Protein AF-A0A969ICF8-F1 (afdb_monomer_lite)

Secondary structure (DSS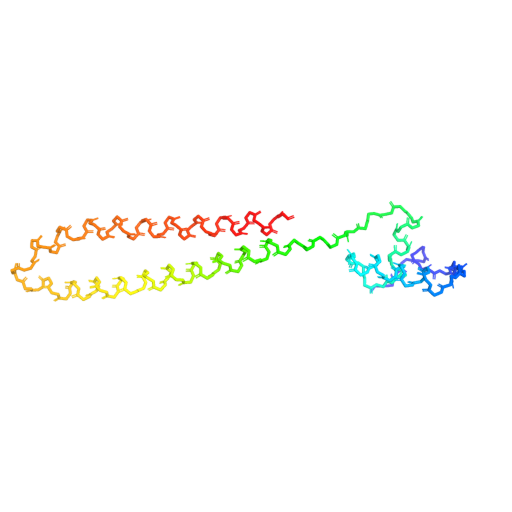P, 8-state):
-PPPGGGS----------HHHHHHHHHHHHTBS-SSHHHHHHHHHTT----B----HHHHHHHHHHHHHHHHHHHHHHHHHHHHHHHHHHTTSGGGHHHHHHHHHHHHHHHHHHHHHHHHHHHHHHHHHT-

Radius of gyration: 29.39 Å; chains: 1; bounding box: 59×41×73 Å

Sequence (131 aa):
MKKLESEVRRKMVVVRMNETEFSQLEKWQQKTTEKDTSSYLRKVALQKPVSVKYRNASADDFLLDMLALKKELNAIGNNFNQAVHKLHLLDKIPEFRVWINQYDGLHQSFISKTEQINFKVNELYEQWLLK

Structure (mmCIF, N/CA/C/O backbone):
data_AF-A0A969ICF8-F1
#
_entry.id   AF-A0A969ICF8-F1
#
loop_
_atom_site.group_PDB
_atom_site.id
_atom_site.type_symbol
_atom_site.label_atom_id
_atom_site.label_alt_id
_atom_site.label_comp_id
_atom_site.label_asym_id
_atom_site.label_entity_id
_atom_site.label_seq_id
_atom_site.pdbx_PDB_ins_code
_atom_site.Cartn_x
_atom_site.Cartn_y
_atom_site.Cartn_z
_atom_site.occupancy
_atom_site.B_iso_or_equiv
_atom_site.auth_seq_id
_atom_site.auth_comp_id
_atom_site.auth_asym_id
_atom_site.auth_atom_id
_atom_site.pdbx_PDB_model_num
ATOM 1 N N . MET A 1 1 ? 12.640 -29.873 -10.757 1.00 53.28 1 MET A N 1
ATOM 2 C CA . MET A 1 1 ? 12.163 -30.404 -12.055 1.00 53.28 1 MET A CA 1
ATOM 3 C C . MET A 1 1 ? 13.124 -29.965 -13.153 1.00 53.28 1 MET A C 1
ATOM 5 O O . MET A 1 1 ? 13.462 -28.786 -13.191 1.00 53.28 1 MET A O 1
ATOM 9 N N . LYS A 1 2 ? 13.617 -30.887 -13.993 1.00 59.53 2 LYS A N 1
ATOM 10 C CA . LYS A 1 2 ? 14.408 -30.529 -15.185 1.00 59.53 2 LYS A CA 1
ATOM 11 C C . LYS A 1 2 ? 13.489 -29.799 -16.170 1.00 59.53 2 LYS A C 1
ATOM 13 O O . LYS A 1 2 ? 12.380 -30.264 -16.408 1.00 59.53 2 LYS A O 1
ATOM 18 N N . LYS A 1 3 ? 13.928 -28.655 -16.700 1.00 61.78 3 LYS A N 1
ATOM 19 C CA . LYS A 1 3 ? 13.193 -27.934 -17.750 1.00 61.78 3 LYS A CA 1
ATOM 20 C C . LYS A 1 3 ? 13.171 -28.767 -19.030 1.00 61.78 3 LYS A C 1
ATOM 22 O O . LYS A 1 3 ? 14.154 -29.449 -19.321 1.00 61.78 3 LYS A O 1
ATOM 27 N N . LEU A 1 4 ? 12.071 -28.689 -19.777 1.00 73.75 4 LEU A N 1
ATOM 28 C CA . LEU A 1 4 ? 11.967 -29.277 -21.114 1.00 73.75 4 LEU A CA 1
ATOM 29 C C . LEU A 1 4 ? 13.079 -28.706 -22.007 1.00 73.75 4 LEU A C 1
ATOM 31 O O . LEU A 1 4 ? 13.419 -27.527 -21.895 1.00 73.75 4 LEU A O 1
ATOM 35 N N . GLU A 1 5 ? 13.654 -29.521 -22.896 1.00 69.31 5 GLU A N 1
ATOM 36 C CA . GLU A 1 5 ? 14.768 -29.085 -23.756 1.00 69.31 5 GLU A CA 1
ATOM 37 C C . GLU A 1 5 ? 14.441 -27.840 -24.593 1.00 69.31 5 GLU A C 1
ATOM 39 O O . GLU A 1 5 ? 15.333 -27.029 -24.848 1.00 69.31 5 GLU A O 1
ATOM 44 N N . SER A 1 6 ? 13.169 -27.661 -24.960 1.00 72.31 6 SER A N 1
ATOM 45 C CA . SER A 1 6 ? 12.647 -26.506 -25.699 1.00 72.31 6 SER A CA 1
ATOM 46 C C . SER A 1 6 ? 12.658 -25.195 -24.902 1.00 72.31 6 SER A C 1
ATOM 48 O O . SER A 1 6 ? 12.655 -24.117 -25.494 1.00 72.31 6 SER A O 1
ATOM 50 N N . GLU A 1 7 ? 12.713 -25.252 -23.569 1.00 75.56 7 GLU A N 1
ATOM 51 C CA . GLU A 1 7 ? 12.759 -24.073 -22.693 1.00 75.56 7 GLU A CA 1
ATOM 52 C C . GLU A 1 7 ? 14.189 -23.630 -22.356 1.00 75.56 7 GLU A C 1
ATOM 54 O O . GLU A 1 7 ? 14.406 -22.561 -21.766 1.00 75.56 7 GLU A O 1
ATOM 59 N N . VAL A 1 8 ? 15.184 -24.449 -22.712 1.00 83.62 8 VAL A N 1
ATOM 60 C CA . VAL A 1 8 ? 16.594 -24.146 -22.476 1.00 83.62 8 VAL A CA 1
ATOM 61 C C . VAL A 1 8 ? 17.042 -23.068 -23.457 1.00 83.62 8 VAL A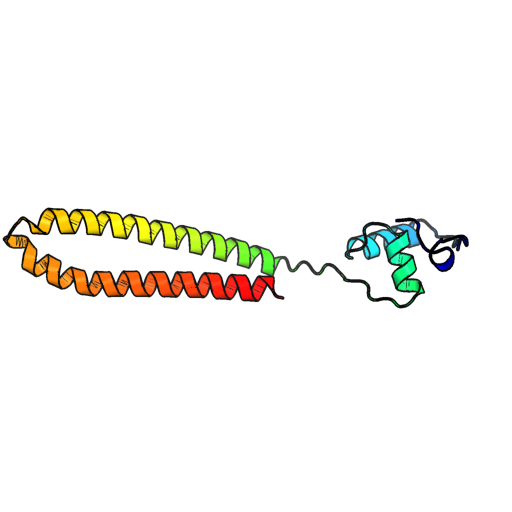 C 1
ATOM 63 O O . VAL A 1 8 ? 17.089 -23.253 -24.672 1.00 83.62 8 VAL A O 1
ATOM 66 N N . ARG A 1 9 ? 17.405 -21.907 -22.914 1.00 83.25 9 ARG A N 1
ATOM 67 C CA . ARG A 1 9 ? 17.853 -20.746 -23.687 1.00 83.25 9 ARG A CA 1
ATOM 68 C C . ARG A 1 9 ? 19.296 -20.966 -24.154 1.00 83.25 9 ARG A C 1
ATOM 70 O O . ARG A 1 9 ? 20.222 -20.712 -23.395 1.00 83.25 9 ARG A O 1
ATOM 77 N N . ARG A 1 10 ? 19.480 -21.456 -25.386 1.00 87.69 10 ARG A N 1
ATOM 78 C CA . ARG A 1 10 ? 20.806 -21.765 -25.974 1.00 87.69 10 ARG A CA 1
ATOM 79 C C . ARG A 1 10 ? 21.361 -20.670 -26.898 1.00 87.69 10 ARG A C 1
ATOM 81 O O . ARG A 1 10 ? 22.544 -20.682 -27.208 1.00 87.69 10 ARG A O 1
ATOM 88 N N . LYS A 1 11 ? 20.516 -19.745 -27.367 1.00 87.56 11 LYS A N 1
ATOM 89 C CA . LYS A 1 11 ? 20.897 -18.680 -28.312 1.00 87.56 11 LYS A CA 1
ATOM 90 C C . LYS A 1 11 ? 21.111 -17.356 -27.579 1.00 87.56 11 LYS A C 1
ATOM 92 O O . LYS A 1 11 ? 20.271 -16.971 -26.765 1.00 87.56 11 LYS A O 1
ATOM 97 N N . MET A 1 12 ? 22.201 -16.662 -27.904 1.00 89.38 12 MET A N 1
ATOM 98 C CA . MET A 1 12 ? 22.505 -15.322 -27.399 1.00 89.38 12 MET A CA 1
ATOM 99 C C . MET A 1 12 ? 22.174 -14.279 -28.468 1.00 89.38 12 MET A C 1
ATOM 101 O O . MET A 1 12 ? 22.528 -14.446 -29.632 1.00 89.38 12 MET A O 1
ATOM 105 N N . VAL A 1 13 ? 21.492 -13.211 -28.062 1.00 88.25 13 VAL A N 1
ATOM 106 C CA . VAL A 1 13 ? 21.226 -12.035 -28.898 1.00 88.25 13 VAL A CA 1
ATOM 107 C C . VAL A 1 13 ? 22.030 -10.889 -28.299 1.00 88.25 13 VAL A C 1
ATOM 109 O O . VAL A 1 13 ? 21.844 -10.575 -27.125 1.00 88.25 13 VAL A O 1
ATOM 112 N N . VAL A 1 14 ? 22.951 -10.313 -29.073 1.00 91.25 14 VAL A N 1
ATOM 113 C CA . VAL A 1 14 ? 23.871 -9.262 -28.614 1.00 91.25 14 VAL A CA 1
ATOM 114 C C . VAL A 1 14 ? 23.596 -7.984 -29.391 1.00 91.25 14 VAL A C 1
ATOM 116 O O . VAL A 1 14 ? 23.566 -7.998 -30.619 1.00 91.25 14 VAL A O 1
ATOM 119 N N . VAL A 1 15 ? 23.416 -6.883 -28.668 1.00 90.88 15 VAL A N 1
ATOM 120 C CA . VAL A 1 15 ? 23.230 -5.539 -29.221 1.00 90.88 15 VAL A CA 1
ATOM 121 C C . VAL A 1 15 ? 24.250 -4.633 -28.548 1.00 90.88 15 VAL A C 1
ATOM 123 O O . VAL A 1 15 ? 24.387 -4.665 -27.326 1.00 90.88 15 VAL A O 1
ATOM 126 N N . ARG A 1 16 ? 24.997 -3.857 -29.338 1.00 93.88 16 ARG A N 1
ATOM 127 C CA . ARG A 1 16 ? 25.896 -2.833 -28.794 1.00 93.88 16 ARG A CA 1
ATOM 128 C C . ARG A 1 16 ? 25.067 -1.614 -28.415 1.00 93.88 16 ARG A C 1
ATOM 130 O O . ARG A 1 16 ? 24.242 -1.186 -29.213 1.00 93.88 16 ARG A O 1
ATOM 137 N N . MET A 1 17 ? 25.309 -1.091 -27.221 1.00 94.06 17 MET A N 1
ATOM 138 C CA . MET A 1 17 ? 24.693 0.130 -26.712 1.00 94.06 17 MET A CA 1
ATOM 139 C C . MET A 1 17 ? 25.790 1.068 -26.221 1.00 94.06 17 MET A C 1
ATOM 141 O O . MET A 1 17 ? 26.813 0.604 -25.710 1.00 94.06 17 MET A O 1
ATOM 145 N N . ASN A 1 18 ? 25.583 2.369 -26.377 1.00 95.56 18 ASN A N 1
ATOM 146 C CA . ASN A 1 18 ? 26.373 3.378 -25.675 1.00 95.56 18 ASN A CA 1
ATOM 147 C C . ASN A 1 18 ? 25.861 3.557 -24.225 1.00 95.56 18 ASN A C 1
ATOM 149 O O . ASN A 1 18 ? 24.855 2.970 -23.816 1.00 95.56 18 ASN A O 1
ATOM 153 N N . GLU A 1 19 ? 26.561 4.361 -23.421 1.00 95.19 19 GLU A N 1
ATOM 154 C CA . GLU A 1 19 ? 26.217 4.553 -22.003 1.00 95.19 19 GLU A CA 1
ATOM 155 C C . GLU A 1 19 ? 24.835 5.186 -21.797 1.00 95.19 19 GLU A C 1
ATOM 157 O O . GLU A 1 19 ? 24.132 4.843 -20.842 1.00 95.19 19 GLU A O 1
ATOM 162 N N . THR A 1 20 ? 24.416 6.092 -22.686 1.00 95.56 20 THR A N 1
ATOM 163 C CA . THR A 1 20 ? 23.128 6.786 -22.566 1.00 95.56 20 THR A CA 1
ATOM 164 C C . THR A 1 20 ? 21.963 5.843 -22.856 1.00 95.56 20 THR A C 1
ATOM 166 O O . THR A 1 20 ? 20.993 5.820 -22.094 1.00 95.56 20 THR A O 1
ATOM 169 N N . GLU A 1 21 ? 22.086 5.008 -23.887 1.00 93.56 21 GLU A N 1
ATOM 170 C CA . GLU A 1 21 ? 21.130 3.954 -24.237 1.00 93.56 21 GLU A CA 1
ATOM 171 C C . GLU A 1 21 ? 20.991 2.928 -23.110 1.00 93.56 21 GLU A C 1
ATOM 173 O O . GLU A 1 21 ? 19.872 2.588 -22.714 1.00 93.56 21 GLU A O 1
ATOM 178 N N . PHE A 1 22 ? 22.114 2.475 -22.542 1.00 93.75 22 PHE A N 1
ATOM 179 C CA . PHE A 1 22 ? 22.094 1.505 -21.449 1.00 93.75 22 PHE A CA 1
ATOM 180 C C . PHE A 1 22 ? 21.498 2.099 -20.164 1.00 93.75 22 PHE A C 1
ATOM 182 O O . PHE A 1 22 ? 20.632 1.488 -19.538 1.00 93.75 22 PHE A O 1
ATOM 189 N N . SER A 1 23 ? 21.864 3.336 -19.820 1.00 93.75 23 SER A N 1
ATOM 190 C CA . SER A 1 23 ? 21.283 4.045 -18.670 1.00 93.75 23 SER A CA 1
ATOM 191 C C . SER A 1 23 ? 19.773 4.240 -18.820 1.00 93.75 23 SER A C 1
ATOM 193 O O . SER A 1 23 ? 19.011 4.161 -17.853 1.00 93.75 23 SER A O 1
ATOM 195 N N . GLN A 1 24 ? 19.306 4.511 -20.042 1.00 93.94 24 GLN A N 1
ATOM 196 C CA . GLN A 1 24 ? 17.882 4.630 -20.321 1.00 93.94 24 GLN A CA 1
ATOM 197 C C . GLN A 1 24 ? 17.180 3.274 -20.185 1.00 93.94 24 GLN A C 1
ATOM 199 O O . GLN A 1 24 ? 16.121 3.208 -19.559 1.00 93.94 24 GLN A O 1
ATOM 204 N N . LEU A 1 25 ? 17.779 2.194 -20.694 1.00 92.31 25 LEU A N 1
ATOM 205 C CA . LEU A 1 25 ? 17.279 0.829 -20.527 1.00 92.31 25 LEU A CA 1
ATOM 206 C C . LEU A 1 25 ? 17.099 0.458 -19.047 1.00 92.31 25 LEU A C 1
ATOM 208 O O . LEU A 1 25 ? 16.046 -0.061 -18.673 1.00 92.31 25 LEU A O 1
ATOM 212 N N . GLU A 1 26 ? 18.090 0.752 -18.205 1.00 92.25 26 GLU A N 1
ATOM 213 C CA . GLU A 1 26 ? 18.010 0.498 -16.763 1.00 92.25 26 GLU A CA 1
ATOM 214 C C . GLU A 1 26 ? 16.880 1.295 -16.108 1.00 92.25 26 GLU A C 1
ATOM 216 O O . GLU A 1 26 ? 16.084 0.731 -15.357 1.00 92.25 26 GLU A O 1
ATOM 221 N N . LYS A 1 27 ? 16.727 2.580 -16.451 1.00 91.44 27 LYS A N 1
ATOM 222 C CA . LYS A 1 27 ? 15.606 3.402 -15.960 1.00 91.44 27 LYS A CA 1
ATOM 223 C C . LYS A 1 27 ? 14.250 2.803 -16.329 1.00 91.44 27 LYS A C 1
ATOM 225 O O . LYS A 1 27 ? 13.343 2.778 -15.497 1.00 91.44 27 LYS A O 1
ATOM 230 N N . TRP A 1 28 ? 14.089 2.326 -17.563 1.00 89.50 28 TRP A N 1
ATOM 231 C CA . TRP A 1 28 ? 12.847 1.678 -17.986 1.00 89.50 28 TRP A CA 1
ATOM 232 C C . TRP A 1 28 ? 12.615 0.358 -17.258 1.00 89.50 28 TRP A C 1
ATOM 234 O O . TRP A 1 28 ? 11.503 0.121 -16.796 1.00 89.50 28 TRP A O 1
ATOM 244 N N . GLN A 1 29 ? 13.649 -0.467 -17.085 1.00 91.56 29 GLN A N 1
ATOM 245 C CA . GLN A 1 29 ? 13.537 -1.718 -16.340 1.00 91.56 29 GLN A CA 1
ATOM 246 C C . GLN A 1 29 ? 13.162 -1.477 -14.870 1.00 91.56 29 GLN A C 1
ATOM 248 O O . GLN A 1 29 ? 12.268 -2.156 -14.362 1.00 91.56 29 GLN A O 1
ATOM 253 N N . GLN A 1 30 ? 13.756 -0.486 -14.202 1.00 87.31 30 GLN A N 1
ATOM 254 C CA . GLN A 1 30 ? 13.449 -0.145 -12.805 1.00 87.31 30 GLN A CA 1
ATOM 255 C C . GLN A 1 30 ? 11.996 0.298 -12.601 1.00 87.31 30 GLN A C 1
ATOM 257 O O . GLN A 1 30 ? 11.393 0.006 -11.565 1.00 87.31 30 GLN A O 1
ATOM 262 N N . LYS A 1 31 ? 11.402 0.942 -13.613 1.00 86.38 31 LYS A N 1
ATOM 263 C CA . LYS A 1 31 ? 9.974 1.284 -13.634 1.00 86.38 31 LYS A CA 1
ATOM 264 C C . LYS A 1 31 ? 9.064 0.069 -13.802 1.00 86.38 31 LYS A C 1
ATOM 266 O O . LYS A 1 31 ? 7.855 0.238 -13.826 1.00 86.38 31 LYS A O 1
ATOM 271 N N . THR A 1 32 ? 9.587 -1.147 -13.930 1.00 87.56 32 THR A N 1
ATOM 272 C CA . THR A 1 32 ? 8.788 -2.360 -14.154 1.00 87.56 32 THR A CA 1
ATOM 273 C C . THR A 1 32 ? 8.919 -3.357 -13.008 1.00 87.56 32 THR A C 1
ATOM 275 O O . THR A 1 32 ? 9.701 -3.187 -12.069 1.00 87.56 32 THR A O 1
ATOM 278 N N . THR A 1 33 ? 8.118 -4.418 -13.056 1.00 84.25 33 THR A N 1
ATOM 279 C CA . THR A 1 33 ? 8.204 -5.560 -12.134 1.00 84.25 33 THR A CA 1
ATOM 280 C C . THR A 1 33 ? 9.375 -6.497 -12.421 1.00 84.25 33 THR A C 1
ATOM 282 O O . THR A 1 33 ? 9.633 -7.398 -11.624 1.00 84.25 33 THR A O 1
ATOM 285 N N . GLU A 1 34 ? 10.085 -6.320 -13.536 1.00 87.25 34 GLU A N 1
ATOM 286 C CA . GLU A 1 34 ? 11.200 -7.189 -13.912 1.00 87.25 34 GLU A CA 1
ATOM 287 C C . GLU A 1 34 ? 12.420 -6.937 -13.024 1.00 87.25 34 GLU A C 1
ATOM 289 O O . GLU A 1 34 ? 12.743 -5.794 -12.714 1.00 87.25 34 GLU A O 1
ATOM 294 N N . LYS A 1 35 ? 13.110 -8.006 -12.612 1.00 84.69 35 LYS A N 1
ATOM 295 C CA . LYS A 1 35 ? 14.273 -7.923 -11.708 1.00 84.69 35 LYS A CA 1
ATOM 296 C C . LYS A 1 35 ? 15.593 -7.690 -12.442 1.00 84.69 35 LYS A C 1
ATOM 298 O O . LYS A 1 35 ? 16.522 -7.156 -11.851 1.00 84.69 35 LYS A O 1
ATOM 303 N N . ASP A 1 36 ? 15.673 -8.102 -13.702 1.00 89.12 36 ASP A N 1
ATOM 304 C CA . ASP A 1 36 ? 16.861 -8.032 -14.545 1.00 89.12 36 ASP A CA 1
ATOM 305 C C . ASP A 1 36 ? 16.542 -7.384 -15.903 1.00 89.12 36 ASP A C 1
ATOM 307 O O . ASP A 1 36 ? 15.460 -7.544 -16.481 1.00 89.12 36 ASP A O 1
ATOM 311 N N . THR A 1 37 ? 17.529 -6.681 -16.461 1.00 89.94 37 THR A N 1
ATOM 312 C CA . THR A 1 37 ? 17.468 -6.105 -17.817 1.00 89.94 37 THR A CA 1
ATOM 313 C C . THR A 1 37 ? 17.218 -7.177 -18.874 1.00 89.94 37 THR A C 1
ATOM 315 O O . THR A 1 37 ? 16.503 -6.944 -19.846 1.00 89.94 37 THR A O 1
ATOM 318 N N . SER A 1 38 ? 17.726 -8.391 -18.651 1.00 90.00 38 SER A N 1
ATOM 319 C CA . SER A 1 38 ? 17.527 -9.538 -19.537 1.00 90.00 38 SER A CA 1
ATOM 320 C C . SER A 1 38 ? 16.078 -10.034 -19.597 1.00 90.00 38 SER A C 1
ATOM 322 O O . SER A 1 38 ? 15.637 -10.454 -20.670 1.00 90.00 38 SER A O 1
ATOM 324 N N . SER A 1 39 ? 15.317 -10.047 -18.494 1.00 89.38 39 SER A N 1
ATOM 325 C CA . SER A 1 39 ? 13.885 -10.388 -18.552 1.00 89.38 39 SER A CA 1
ATOM 326 C C . SER A 1 39 ? 13.069 -9.255 -19.153 1.00 89.38 39 SER A C 1
ATOM 328 O O . SER A 1 39 ? 12.233 -9.526 -20.018 1.00 89.38 39 SER A O 1
ATOM 330 N N . TYR A 1 40 ? 13.384 -8.005 -18.797 1.00 92.69 40 TYR A N 1
ATOM 331 C CA . TYR A 1 40 ? 12.751 -6.826 -19.387 1.00 92.69 40 TYR A CA 1
ATOM 332 C C . TYR A 1 40 ? 12.897 -6.796 -20.915 1.00 92.69 40 TYR A C 1
ATOM 334 O O . TYR A 1 40 ? 11.893 -6.860 -21.625 1.00 92.69 40 TYR A O 1
ATOM 342 N N . LEU A 1 41 ? 14.131 -6.832 -21.431 1.00 92.12 41 LEU A N 1
ATOM 343 C CA . LEU A 1 41 ? 14.405 -6.849 -22.873 1.00 92.12 41 LEU A CA 1
ATOM 344 C C . LEU A 1 41 ? 13.724 -8.017 -23.577 1.00 92.12 41 LEU A C 1
ATOM 346 O O . LEU A 1 41 ? 13.177 -7.852 -24.662 1.00 92.12 41 LEU A O 1
ATOM 350 N N . ARG A 1 42 ? 13.724 -9.204 -22.963 1.00 91.19 42 ARG A N 1
ATOM 351 C CA . ARG A 1 42 ? 13.084 -10.384 -23.553 1.00 91.19 42 ARG A CA 1
ATOM 352 C C . ARG A 1 42 ? 11.578 -10.210 -23.671 1.00 91.19 42 ARG A C 1
ATOM 354 O O . ARG A 1 42 ? 11.012 -10.617 -24.679 1.00 91.19 42 ARG A O 1
ATOM 361 N N . LYS A 1 43 ? 10.922 -9.657 -22.650 1.00 91.88 43 LYS A N 1
ATOM 362 C CA . LYS A 1 43 ? 9.481 -9.410 -22.711 1.00 91.88 43 LYS A CA 1
ATOM 363 C C . LYS A 1 43 ? 9.159 -8.371 -23.776 1.00 91.88 43 LYS A C 1
ATOM 365 O O . LYS A 1 43 ? 8.298 -8.642 -24.601 1.00 91.88 43 LYS A O 1
ATOM 370 N N . VAL A 1 44 ? 9.909 -7.271 -23.825 1.00 91.81 44 VAL A N 1
ATOM 371 C CA . VAL A 1 44 ? 9.745 -6.228 -24.849 1.00 91.81 44 VAL A CA 1
ATOM 372 C C . VAL A 1 44 ? 9.958 -6.792 -26.260 1.00 91.81 44 VAL A C 1
ATOM 374 O O . VAL A 1 44 ? 9.085 -6.655 -27.112 1.00 91.81 44 VAL A O 1
ATOM 377 N N . ALA A 1 45 ? 11.063 -7.504 -26.499 1.00 91.50 45 ALA A N 1
ATOM 378 C CA . ALA A 1 45 ? 11.395 -8.072 -27.809 1.00 91.50 45 ALA A CA 1
ATOM 379 C C . ALA A 1 45 ? 10.395 -9.142 -28.281 1.00 91.50 45 ALA A C 1
ATOM 381 O O . ALA A 1 45 ? 10.187 -9.309 -29.479 1.00 91.50 45 ALA A O 1
ATOM 382 N N . LEU A 1 46 ? 9.774 -9.868 -27.347 1.00 91.62 46 LEU A N 1
ATOM 383 C CA . LEU A 1 46 ? 8.746 -10.872 -27.638 1.00 91.62 46 LEU A CA 1
ATOM 384 C C . LEU A 1 46 ? 7.318 -10.310 -27.555 1.00 91.62 46 LEU A C 1
ATOM 386 O O . LEU A 1 46 ? 6.377 -11.102 -27.544 1.00 91.62 46 LEU A O 1
ATOM 390 N N . GLN A 1 47 ? 7.156 -8.986 -27.435 1.00 88.00 47 GLN A N 1
ATOM 391 C CA . GLN A 1 47 ? 5.863 -8.307 -27.265 1.00 88.00 47 GLN A CA 1
ATOM 392 C C . GLN A 1 47 ? 4.997 -8.912 -26.145 1.00 88.00 47 GLN A C 1
ATOM 394 O O . GLN A 1 47 ? 3.772 -8.978 -26.223 1.00 88.00 47 GLN A O 1
ATOM 399 N N . LYS A 1 48 ? 5.644 -9.385 -25.078 1.00 88.12 48 LYS A N 1
ATOM 400 C CA . LYS A 1 48 ? 4.974 -9.892 -23.881 1.00 88.12 48 LYS A CA 1
ATOM 401 C C . LYS A 1 48 ? 4.645 -8.732 -22.943 1.00 88.12 48 LYS A C 1
ATOM 403 O O . LYS A 1 48 ? 5.427 -7.783 -22.862 1.00 88.12 48 LYS A O 1
ATOM 408 N N . PRO A 1 49 ? 3.550 -8.824 -22.173 1.00 83.44 49 PRO A N 1
ATOM 409 C CA . PRO A 1 49 ? 3.172 -7.774 -21.239 1.00 83.44 49 PRO A CA 1
ATOM 410 C C . PRO A 1 49 ? 4.268 -7.545 -20.191 1.00 83.44 49 PRO A C 1
ATOM 412 O O . PRO A 1 49 ? 4.758 -8.485 -19.550 1.00 83.44 49 PRO A O 1
ATOM 415 N N . VAL A 1 50 ? 4.635 -6.276 -20.015 1.00 85.94 50 VAL A N 1
ATOM 416 C CA . VAL A 1 50 ? 5.533 -5.802 -18.961 1.00 85.94 50 VAL A CA 1
ATOM 417 C C . VAL A 1 50 ? 4.709 -4.963 -17.995 1.00 85.94 50 VAL A C 1
ATOM 419 O O . VAL A 1 50 ? 4.144 -3.947 -18.387 1.00 85.94 50 VAL A O 1
ATOM 422 N N . SER A 1 51 ? 4.642 -5.382 -16.731 1.00 80.31 51 SER A N 1
ATOM 423 C CA . SER A 1 51 ? 3.933 -4.614 -15.710 1.00 80.31 51 SER A CA 1
ATOM 424 C C . SER A 1 51 ? 4.805 -3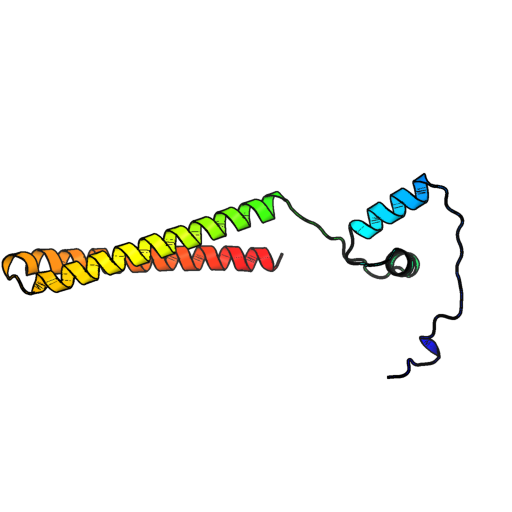.444 -15.274 1.00 80.31 51 SER A C 1
ATOM 426 O O . SER A 1 51 ? 5.893 -3.637 -14.726 1.00 80.31 51 SER A O 1
ATOM 428 N N . VAL A 1 52 ? 4.340 -2.226 -15.536 1.00 78.56 52 VAL A N 1
ATOM 429 C CA . VAL A 1 52 ? 4.981 -0.998 -15.060 1.00 78.56 52 VAL A CA 1
ATOM 430 C C . VAL A 1 52 ? 4.541 -0.773 -13.616 1.00 78.56 52 VAL A C 1
ATOM 432 O O . VAL A 1 52 ? 3.354 -0.819 -13.307 1.00 78.56 52 VAL A O 1
ATOM 435 N N . LYS A 1 53 ? 5.498 -0.554 -12.717 1.00 68.62 53 LYS A N 1
ATOM 436 C CA . LYS A 1 53 ? 5.243 -0.101 -11.353 1.00 68.62 53 LYS A CA 1
ATOM 437 C C . LYS A 1 53 ? 4.806 1.356 -11.429 1.00 68.62 53 LYS A C 1
ATOM 439 O O . LYS A 1 53 ? 5.633 2.248 -11.607 1.00 68.62 53 LYS A O 1
ATOM 444 N N . TYR A 1 54 ? 3.508 1.590 -11.311 1.00 63.97 54 TYR A N 1
ATOM 445 C CA . TYR A 1 54 ? 2.967 2.926 -11.124 1.00 63.97 54 TYR A CA 1
ATOM 446 C C . TYR A 1 54 ? 2.813 3.166 -9.622 1.00 63.97 54 TYR A C 1
ATOM 448 O O . TYR A 1 54 ? 1.929 2.599 -8.992 1.00 63.97 54 TYR A O 1
ATOM 456 N N . ARG A 1 55 ? 3.719 3.950 -9.030 1.00 60.84 55 ARG A N 1
ATOM 457 C CA . ARG A 1 55 ? 3.596 4.389 -7.637 1.00 60.84 55 ARG A CA 1
ATOM 458 C C . ARG A 1 55 ? 2.995 5.784 -7.641 1.00 60.84 55 ARG A C 1
ATOM 460 O O . ARG A 1 55 ? 3.643 6.729 -8.087 1.00 60.84 55 ARG A O 1
ATOM 467 N N . ASN A 1 56 ? 1.758 5.902 -7.184 1.00 69.94 56 ASN A N 1
ATOM 468 C CA . ASN A 1 56 ? 1.108 7.192 -7.029 1.00 69.94 56 ASN A CA 1
ATOM 469 C C . ASN A 1 56 ? 1.428 7.711 -5.621 1.00 69.94 56 ASN A C 1
ATOM 471 O O . ASN A 1 56 ? 0.906 7.200 -4.646 1.00 69.94 56 ASN A O 1
ATOM 475 N N . ALA A 1 57 ? 2.330 8.682 -5.489 1.00 68.44 57 ALA A N 1
ATOM 476 C CA . ALA A 1 57 ? 2.740 9.169 -4.167 1.00 68.44 57 ALA A CA 1
ATOM 477 C C . ALA A 1 57 ? 1.550 9.707 -3.350 1.00 68.44 57 ALA A C 1
ATOM 479 O O . ALA A 1 57 ? 1.408 9.369 -2.182 1.00 68.44 57 ALA A O 1
ATOM 480 N N . SER A 1 58 ? 0.620 10.420 -3.993 1.00 70.56 58 SER A N 1
ATOM 481 C CA . SER A 1 58 ? -0.607 10.910 -3.349 1.00 70.56 58 SER A CA 1
ATOM 482 C C . SER A 1 58 ? -1.515 9.782 -2.847 1.00 70.56 58 SER A C 1
ATOM 484 O O . SER A 1 58 ? -2.286 9.975 -1.914 1.00 70.56 58 SER A O 1
ATOM 486 N N . ALA A 1 59 ? -1.422 8.604 -3.467 1.00 72.38 59 ALA A N 1
ATOM 487 C CA . ALA A 1 59 ? -2.109 7.385 -3.054 1.00 72.38 59 ALA A CA 1
ATOM 488 C C . ALA A 1 59 ? -1.569 6.854 -1.729 1.00 72.38 59 ALA A C 1
ATOM 490 O O . ALA A 1 59 ? -2.335 6.514 -0.833 1.00 72.38 59 ALA A O 1
ATOM 491 N N . ASP A 1 60 ? -0.245 6.787 -1.631 1.00 75.31 60 ASP A N 1
ATOM 492 C CA . ASP A 1 60 ? 0.445 6.294 -0.447 1.00 75.31 60 ASP A CA 1
ATOM 493 C C . ASP A 1 60 ? 0.256 7.253 0.733 1.00 75.31 60 ASP A C 1
ATOM 495 O O . ASP A 1 60 ? -0.007 6.799 1.845 1.00 75.31 60 ASP A O 1
ATOM 499 N N . ASP A 1 61 ? 0.328 8.564 0.486 1.00 79.38 61 ASP A N 1
ATOM 500 C CA . ASP A 1 61 ? 0.094 9.589 1.509 1.00 79.38 61 ASP A CA 1
ATOM 501 C C . ASP A 1 61 ? -1.345 9.506 2.046 1.00 79.38 61 ASP A C 1
ATOM 503 O O . ASP A 1 61 ? -1.562 9.449 3.255 1.00 79.38 61 ASP A O 1
ATOM 507 N N . PHE A 1 62 ? -2.333 9.364 1.155 1.00 81.56 62 PHE A N 1
ATOM 508 C CA . PHE A 1 62 ? -3.727 9.162 1.554 1.00 81.56 62 PHE A CA 1
ATOM 509 C C . PHE A 1 62 ? -3.926 7.886 2.393 1.00 81.56 62 PHE A C 1
ATOM 511 O O . PHE A 1 62 ? -4.667 7.896 3.379 1.00 81.56 62 PHE A O 1
ATOM 518 N N . LEU A 1 63 ? -3.260 6.780 2.037 1.00 82.50 63 LEU A N 1
ATOM 519 C CA . LEU A 1 63 ? -3.311 5.538 2.818 1.00 82.50 63 LEU A CA 1
ATOM 520 C C . LEU A 1 63 ? -2.722 5.712 4.222 1.00 82.50 63 LEU A C 1
ATOM 522 O O . LEU A 1 63 ? -3.267 5.168 5.187 1.00 82.50 63 LEU A O 1
ATOM 526 N N . LEU A 1 64 ? -1.617 6.450 4.342 1.00 84.50 64 LEU A N 1
ATOM 527 C CA . LEU A 1 64 ? -1.002 6.753 5.633 1.00 84.50 64 LEU A CA 1
ATOM 528 C C . LEU A 1 64 ? -1.956 7.556 6.523 1.00 84.50 64 LEU A C 1
ATOM 530 O O . LEU A 1 64 ? -2.155 7.184 7.684 1.00 84.50 64 LEU A O 1
ATOM 534 N N . ASP A 1 65 ? -2.609 8.576 5.965 1.00 83.69 65 ASP A N 1
ATOM 535 C CA . ASP A 1 65 ? -3.594 9.390 6.683 1.00 83.69 65 ASP A CA 1
ATOM 536 C C . ASP A 1 65 ? -4.807 8.557 7.133 1.00 83.69 65 ASP A C 1
ATOM 538 O O . ASP A 1 65 ? -5.256 8.658 8.278 1.00 83.69 65 ASP A O 1
ATOM 542 N N . MET A 1 66 ? -5.309 7.657 6.278 1.00 84.62 66 MET A N 1
ATOM 543 C CA . MET A 1 66 ? -6.410 6.747 6.630 1.00 84.62 66 MET A CA 1
ATOM 544 C C . MET A 1 66 ? -6.039 5.782 7.765 1.00 84.62 66 MET A C 1
ATOM 546 O O . MET A 1 66 ? -6.851 5.522 8.660 1.00 84.62 66 MET A O 1
ATOM 550 N N . LEU A 1 67 ? -4.811 5.256 7.764 1.00 84.62 67 LEU A N 1
ATOM 551 C CA . LEU A 1 67 ? -4.321 4.389 8.839 1.00 84.62 67 LEU A CA 1
ATOM 552 C C . LEU A 1 67 ? -4.198 5.142 10.169 1.00 84.62 67 LEU A C 1
ATOM 554 O O . LEU A 1 67 ? -4.545 4.584 11.217 1.00 84.62 67 LEU A O 1
ATOM 558 N N . ALA A 1 68 ? -3.741 6.396 10.132 1.00 84.81 68 ALA A N 1
ATOM 559 C CA . ALA A 1 68 ? -3.698 7.259 11.308 1.00 84.81 68 ALA A CA 1
ATOM 560 C C . ALA A 1 68 ? -5.111 7.495 11.865 1.00 84.81 68 ALA A C 1
ATOM 562 O O . ALA A 1 68 ? -5.361 7.211 13.041 1.00 84.81 68 ALA A O 1
ATOM 563 N N . LEU A 1 69 ? -6.061 7.871 11.002 1.00 86.00 69 LEU A N 1
ATOM 564 C CA . LEU A 1 69 ? -7.459 8.098 11.376 1.00 86.00 69 LEU A CA 1
ATOM 565 C C . LEU A 1 69 ? -8.100 6.851 12.010 1.00 86.00 69 LEU A C 1
ATOM 567 O O . LEU A 1 69 ? -8.753 6.935 13.052 1.00 86.00 69 LEU A O 1
ATOM 571 N N . LYS A 1 70 ? -7.876 5.663 11.431 1.00 86.31 70 LYS A N 1
ATOM 572 C CA . LYS A 1 70 ? -8.356 4.387 11.991 1.00 86.31 70 LYS A CA 1
ATOM 573 C C . LYS A 1 70 ? -7.824 4.151 13.406 1.00 86.31 70 LYS A C 1
ATOM 575 O O . LYS A 1 70 ? -8.554 3.681 14.282 1.00 86.31 70 LYS A O 1
ATOM 580 N N . LYS A 1 71 ? -6.541 4.440 13.633 1.00 86.00 71 LYS A N 1
ATOM 581 C CA . LYS A 1 71 ? -5.903 4.264 14.941 1.00 86.00 71 LYS A CA 1
ATOM 582 C C . LYS A 1 71 ? -6.489 5.225 15.977 1.00 86.00 71 LYS A C 1
ATOM 584 O O . LYS A 1 71 ? -6.765 4.794 17.097 1.00 86.00 71 LYS A O 1
ATOM 589 N N . GLU A 1 72 ? -6.711 6.481 15.602 1.00 82.38 72 GLU A N 1
ATOM 590 C CA . GLU A 1 72 ? -7.346 7.485 16.464 1.00 82.38 72 GLU A CA 1
ATOM 591 C C . GLU A 1 72 ? -8.782 7.096 16.828 1.00 82.38 72 GLU A C 1
ATOM 593 O O . GLU A 1 72 ? -9.134 7.097 18.007 1.00 82.38 72 GLU A O 1
ATOM 598 N N . LEU A 1 73 ? -9.581 6.655 15.852 1.00 86.50 73 LEU A N 1
ATOM 599 C CA . LEU A 1 73 ? -10.944 6.163 16.086 1.00 86.50 73 LEU A CA 1
ATOM 600 C C . LEU A 1 73 ? -10.980 4.979 17.059 1.00 86.50 73 LEU A C 1
ATOM 602 O O . LEU A 1 73 ? -11.798 4.961 17.978 1.00 86.50 73 LEU A O 1
ATOM 606 N N . ASN A 1 74 ? -10.064 4.017 16.910 1.00 85.06 74 ASN A N 1
ATOM 607 C CA . ASN A 1 74 ? -9.945 2.898 17.849 1.00 85.06 74 ASN A CA 1
ATOM 608 C C . ASN A 1 74 ? -9.594 3.372 19.269 1.00 85.06 74 ASN A C 1
ATOM 610 O O . ASN A 1 74 ? -10.139 2.859 20.247 1.00 85.06 74 ASN A O 1
ATOM 614 N N . ALA A 1 75 ? -8.699 4.356 19.403 1.00 80.88 75 ALA A N 1
ATOM 615 C CA . ALA A 1 75 ? -8.340 4.916 20.703 1.00 80.88 75 ALA A CA 1
ATOM 616 C C . ALA A 1 75 ? -9.523 5.650 21.357 1.00 80.88 75 ALA A C 1
ATOM 618 O O . ALA A 1 75 ? -9.779 5.456 22.548 1.00 80.88 75 ALA A O 1
ATOM 619 N N . ILE A 1 76 ? -10.276 6.435 20.580 1.00 81.19 76 ILE A N 1
ATOM 620 C CA . ILE A 1 76 ? -11.497 7.112 21.040 1.00 81.19 76 ILE A CA 1
ATOM 621 C C . ILE A 1 76 ? -12.525 6.080 21.516 1.00 81.19 76 ILE A C 1
ATOM 623 O O . ILE A 1 76 ? -13.023 6.202 22.633 1.00 81.19 76 ILE A O 1
ATOM 627 N N . GLY A 1 77 ? -12.781 5.030 20.728 1.00 82.25 77 GLY A N 1
ATOM 628 C CA . GLY A 1 77 ? -13.699 3.950 21.104 1.00 82.25 77 GLY A CA 1
ATOM 629 C C . GLY A 1 77 ? -13.291 3.246 22.402 1.00 82.25 77 GLY A C 1
ATOM 630 O O . GLY A 1 77 ? -14.121 3.030 23.282 1.00 82.25 77 GLY A O 1
ATOM 631 N N . ASN A 1 78 ? -11.996 2.970 22.581 1.00 82.31 78 ASN A N 1
ATOM 632 C CA . ASN A 1 78 ? -11.479 2.357 23.807 1.00 82.31 78 ASN A CA 1
ATOM 633 C C . ASN A 1 78 ? -11.642 3.260 25.038 1.00 82.31 78 ASN A C 1
ATOM 635 O O . ASN A 1 78 ? -12.075 2.790 26.092 1.00 82.31 78 ASN A O 1
ATOM 639 N N . ASN A 1 79 ? -11.304 4.547 24.924 1.00 80.19 79 ASN A N 1
ATOM 640 C CA . ASN A 1 79 ? -11.463 5.510 26.019 1.00 80.19 79 ASN A CA 1
ATOM 641 C C . ASN A 1 79 ? -12.936 5.685 26.396 1.00 80.19 79 ASN A C 1
ATOM 643 O O . ASN A 1 79 ? -13.282 5.777 27.575 1.00 80.19 79 ASN A O 1
ATOM 647 N N . PHE A 1 80 ? -13.803 5.684 25.390 1.00 77.94 80 PHE A N 1
ATOM 648 C CA . PHE A 1 80 ? -15.236 5.780 25.579 1.00 77.94 80 PHE A CA 1
ATOM 649 C C . PHE A 1 80 ? -15.801 4.542 26.293 1.00 77.94 80 PHE A C 1
ATOM 651 O O . PHE A 1 80 ? -16.451 4.689 27.327 1.00 77.94 80 PHE A O 1
ATOM 658 N N . ASN A 1 81 ? -15.442 3.328 25.857 1.00 81.38 81 ASN A N 1
ATOM 659 C CA . ASN A 1 81 ? -15.815 2.085 26.548 1.00 81.38 81 ASN A CA 1
ATOM 660 C C . ASN A 1 81 ? -15.377 2.076 28.021 1.00 81.38 81 ASN A C 1
ATOM 662 O O . ASN A 1 81 ? -16.112 1.615 28.895 1.00 81.38 81 ASN A O 1
ATOM 666 N N . GLN A 1 82 ? -14.196 2.617 28.331 1.00 79.88 82 GLN A N 1
ATOM 667 C CA . GLN A 1 82 ? -13.739 2.739 29.718 1.00 79.88 82 GLN A CA 1
ATOM 668 C C . GLN A 1 82 ? -14.598 3.706 30.540 1.00 79.88 82 GLN A C 1
ATOM 670 O O . GLN A 1 82 ? -14.900 3.418 31.700 1.00 79.88 82 GLN A O 1
ATOM 675 N N . ALA A 1 83 ? -14.991 4.848 29.970 1.00 79.06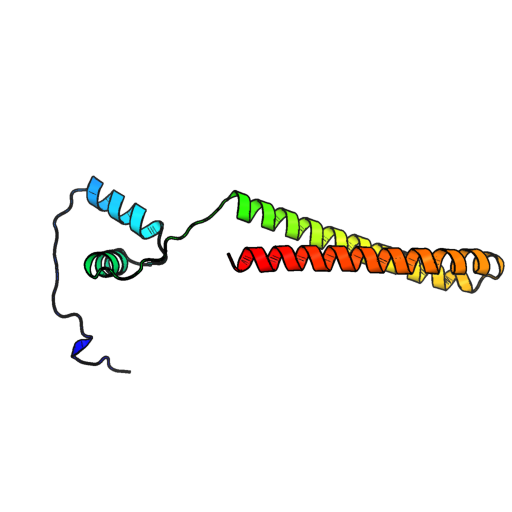 83 ALA A N 1
ATOM 676 C CA . ALA A 1 83 ? -15.880 5.797 30.639 1.00 79.06 83 ALA A CA 1
ATOM 677 C C . ALA A 1 83 ? -17.246 5.162 30.948 1.00 79.06 83 ALA A C 1
ATOM 679 O O . ALA A 1 83 ? -17.803 5.368 32.024 1.00 79.06 83 ALA A O 1
ATOM 680 N N . VAL A 1 84 ? -17.731 4.313 30.049 1.00 73.94 84 VAL A N 1
ATOM 681 C CA . VAL A 1 84 ? -19.024 3.627 30.169 1.00 73.94 84 VAL A CA 1
ATOM 682 C C . VAL A 1 84 ? -18.979 2.531 31.219 1.00 73.94 84 VAL A C 1
ATOM 684 O O . VAL A 1 84 ? -19.863 2.448 32.068 1.00 73.94 84 VAL A O 1
ATOM 687 N N . HIS A 1 85 ? -17.898 1.751 31.259 1.00 80.12 85 HIS A N 1
ATOM 688 C CA . HIS A 1 85 ? -17.677 0.815 32.358 1.00 80.12 85 HIS A CA 1
ATOM 689 C C . HIS A 1 85 ? -17.697 1.513 33.722 1.00 80.12 85 HIS A C 1
ATOM 691 O O . HIS A 1 85 ? -18.265 0.975 34.671 1.00 80.12 85 HIS A O 1
ATOM 697 N N . LYS A 1 86 ? -17.127 2.721 33.827 1.00 80.19 86 LYS A N 1
ATOM 698 C CA . LYS A 1 86 ? -17.189 3.525 35.058 1.00 80.19 86 LYS A CA 1
ATOM 699 C C . LYS A 1 86 ? -18.606 4.015 35.359 1.00 80.19 86 LYS A C 1
ATOM 701 O O . LYS A 1 86 ? -18.992 4.023 36.523 1.00 80.19 86 LYS A O 1
ATOM 706 N N . LEU A 1 87 ? -19.385 4.368 34.339 1.00 76.06 87 LEU A N 1
ATOM 707 C CA . LEU A 1 87 ? -20.783 4.773 34.491 1.00 76.06 87 LEU A CA 1
ATOM 708 C C . LEU A 1 87 ? -21.646 3.632 35.060 1.00 76.06 87 LEU A C 1
ATOM 710 O O . LEU A 1 87 ? -22.388 3.848 36.013 1.00 76.06 87 LEU A O 1
ATOM 714 N N . HIS A 1 88 ? -21.468 2.399 34.577 1.00 71.62 88 HIS A N 1
ATOM 715 C CA . HIS A 1 88 ? -22.162 1.225 35.126 1.00 71.62 88 HIS A CA 1
ATOM 716 C C . HIS A 1 88 ? -21.789 0.915 36.586 1.00 71.62 88 HIS A C 1
ATOM 718 O O . HIS A 1 88 ? -22.585 0.331 37.318 1.00 71.62 88 HIS A O 1
ATOM 724 N N . LEU A 1 89 ? -20.601 1.313 37.056 1.00 76.56 89 LEU A N 1
ATOM 725 C CA . LEU A 1 89 ? -20.256 1.199 38.479 1.00 76.56 89 LEU A CA 1
ATOM 726 C C . LEU A 1 89 ? -21.062 2.182 39.348 1.00 76.56 89 LEU A C 1
ATOM 728 O O . LEU A 1 89 ? -21.323 1.880 40.514 1.00 76.56 89 LEU A O 1
ATOM 732 N N . LEU A 1 90 ? -21.474 3.323 38.782 1.00 72.56 90 LEU A N 1
ATOM 733 C CA . LEU A 1 90 ? -22.262 4.369 39.446 1.00 72.56 90 LEU A CA 1
ATOM 734 C C . LEU A 1 90 ? -23.774 4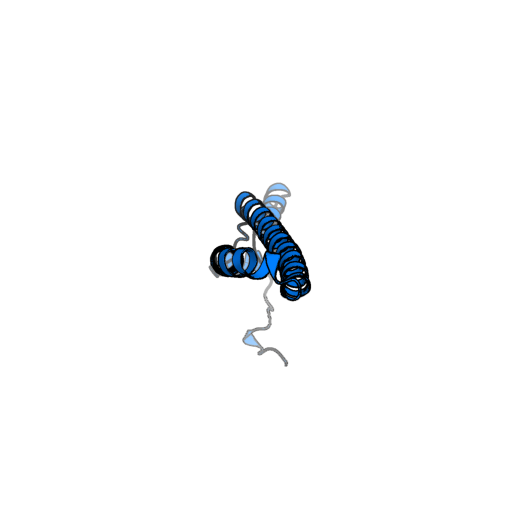.082 39.451 1.00 72.56 90 LEU A C 1
ATOM 736 O O . LEU A 1 90 ? -24.484 4.663 40.265 1.00 72.56 90 LEU A O 1
ATOM 740 N N . ASP A 1 91 ? -24.264 3.140 38.638 1.00 67.56 91 ASP A N 1
ATOM 741 C CA . ASP A 1 91 ? -25.676 2.694 38.604 1.00 67.56 91 ASP A CA 1
ATOM 742 C C . ASP A 1 91 ? -26.186 2.119 39.945 1.00 67.56 91 ASP A C 1
ATOM 744 O O . ASP A 1 91 ? -27.385 2.059 40.249 1.00 67.56 91 ASP A O 1
ATOM 748 N N . LYS A 1 92 ? -25.246 1.749 40.821 1.00 70.56 92 LYS A N 1
ATOM 749 C CA . LYS A 1 92 ? -25.528 1.331 42.199 1.00 70.56 92 LYS A CA 1
ATOM 750 C C . LYS A 1 92 ? -26.025 2.475 43.092 1.00 70.56 92 LYS A C 1
ATOM 752 O O . LYS A 1 92 ? -26.536 2.190 44.172 1.00 70.56 92 LYS A O 1
ATOM 757 N N . ILE A 1 93 ? -25.893 3.729 42.656 1.00 77.69 93 ILE A N 1
ATOM 758 C CA . ILE A 1 93 ? -26.327 4.929 43.377 1.00 77.69 93 ILE A CA 1
ATOM 759 C C . ILE A 1 93 ? -27.693 5.376 42.807 1.00 77.69 93 ILE A C 1
ATOM 761 O O . ILE A 1 93 ? -27.761 5.774 41.639 1.00 77.69 93 ILE A O 1
ATOM 765 N N . PRO A 1 94 ? -28.794 5.290 43.583 1.00 73.62 94 PRO A N 1
ATOM 766 C CA . PRO A 1 94 ? -30.162 5.525 43.104 1.00 73.62 94 PRO A CA 1
ATOM 767 C C . PRO A 1 94 ? -30.376 6.867 42.389 1.00 73.62 94 PRO A C 1
ATOM 769 O O . PRO A 1 94 ? -31.138 6.935 41.424 1.00 73.62 94 PRO A O 1
ATOM 772 N N . GLU A 1 95 ? -29.677 7.911 42.830 1.00 76.81 95 GLU A N 1
ATOM 773 C CA . GLU A 1 95 ? -29.760 9.283 42.328 1.00 76.81 95 GLU A CA 1
ATOM 774 C C . GLU A 1 95 ? -29.282 9.419 40.874 1.00 76.81 95 GLU A C 1
ATOM 776 O O . GLU A 1 95 ? -29.709 10.330 40.165 1.00 76.81 95 GLU A O 1
ATOM 781 N N . PHE A 1 96 ? -28.433 8.501 40.399 1.00 74.75 96 PHE A N 1
ATOM 782 C CA . PHE A 1 96 ? -27.857 8.561 39.053 1.00 74.75 96 PHE A CA 1
ATOM 783 C C . PHE A 1 96 ? -28.591 7.699 38.019 1.00 74.75 96 PHE A C 1
ATOM 785 O O . PHE A 1 96 ? -28.389 7.892 36.822 1.00 74.75 96 PHE A O 1
ATOM 792 N N . ARG A 1 97 ? -29.498 6.802 38.428 1.00 73.12 97 ARG A N 1
ATOM 793 C CA . ARG A 1 97 ? -30.147 5.831 37.521 1.00 73.12 97 ARG A CA 1
ATOM 794 C C . ARG A 1 97 ? -30.921 6.465 36.366 1.00 73.12 97 ARG A C 1
ATOM 796 O O . ARG A 1 97 ? -30.912 5.946 35.253 1.00 73.12 97 ARG A O 1
ATOM 803 N N . VAL A 1 98 ? -31.601 7.586 36.605 1.00 70.25 98 VAL A N 1
ATOM 804 C CA . VAL A 1 98 ? -32.365 8.292 35.556 1.00 70.25 98 VAL A CA 1
ATOM 805 C C . VAL A 1 98 ? -31.424 8.916 34.520 1.00 70.25 98 VAL A C 1
ATOM 807 O O . VAL A 1 98 ? -31.686 8.839 33.321 1.00 70.25 98 VAL A O 1
ATOM 810 N N . TRP A 1 99 ? -30.303 9.476 34.978 1.00 70.00 99 TRP A N 1
ATOM 811 C CA . TRP A 1 99 ? -29.265 10.044 34.118 1.00 70.00 99 TRP A CA 1
ATOM 812 C C . TRP A 1 99 ? -28.543 8.968 33.300 1.00 70.00 99 TRP A C 1
ATOM 814 O O . TRP A 1 99 ? -28.304 9.164 32.111 1.00 70.00 99 TRP A O 1
ATOM 824 N N . ILE A 1 100 ? -28.254 7.816 33.909 1.00 74.56 100 ILE A N 1
ATOM 825 C CA . ILE A 1 100 ? -27.594 6.679 33.251 1.00 74.56 100 ILE A CA 1
ATOM 826 C C . ILE A 1 100 ? -28.469 6.125 32.119 1.00 74.56 100 ILE A C 1
ATOM 828 O O . ILE A 1 100 ? -28.001 6.022 30.989 1.00 74.56 100 ILE A O 1
ATOM 832 N N . ASN A 1 101 ? -29.766 5.906 32.370 1.00 70.69 101 ASN A N 1
ATOM 833 C CA . ASN A 1 101 ? -30.695 5.411 31.346 1.00 70.69 101 ASN A CA 1
ATOM 834 C C . ASN A 1 101 ? -30.829 6.354 30.132 1.00 70.69 101 ASN A C 1
ATOM 836 O O . ASN A 1 101 ? -30.972 5.892 29.001 1.00 70.69 101 ASN A O 1
ATOM 840 N N . GLN A 1 102 ? -30.779 7.677 30.333 1.00 70.56 102 GLN A N 1
ATOM 841 C CA . GLN A 1 102 ? -30.773 8.634 29.215 1.00 70.56 102 GLN A CA 1
ATOM 842 C C . GLN A 1 102 ? -29.445 8.626 28.445 1.00 70.56 102 GLN A C 1
ATOM 844 O O . GLN A 1 102 ? -29.435 8.803 27.224 1.00 70.56 102 GLN A O 1
ATOM 849 N N . TYR A 1 103 ? -28.328 8.407 29.139 1.00 73.56 103 TYR A N 1
ATOM 850 C CA . TYR A 1 103 ? -26.999 8.383 28.535 1.00 73.56 103 TYR A CA 1
ATOM 851 C C . TYR A 1 103 ? -26.740 7.097 27.735 1.00 73.56 103 TYR A C 1
ATOM 853 O O . TYR A 1 103 ? -26.061 7.151 26.711 1.00 73.56 103 TYR A O 1
ATOM 861 N N . ASP A 1 104 ? -27.347 5.972 28.123 1.00 74.06 104 ASP A N 1
ATOM 862 C CA . ASP A 1 104 ? -27.206 4.679 27.439 1.00 74.06 104 ASP A CA 1
ATOM 863 C C . ASP A 1 104 ? -27.706 4.700 25.985 1.00 74.06 104 ASP A C 1
ATOM 865 O O . ASP A 1 104 ? -27.084 4.114 25.095 1.00 74.06 104 ASP A O 1
ATOM 869 N N . GLY A 1 105 ? -28.796 5.420 25.698 1.00 74.00 105 GLY A N 1
ATOM 870 C CA . GLY A 1 105 ? -29.299 5.570 24.326 1.00 74.00 105 GLY A CA 1
ATOM 871 C C . GLY A 1 105 ? -28.350 6.375 23.428 1.00 74.00 105 GLY A C 1
ATOM 872 O O . GLY A 1 105 ? -28.055 5.981 22.296 1.00 74.00 105 GLY A O 1
ATOM 873 N N . LEU A 1 106 ? -27.817 7.484 23.952 1.00 76.00 106 LEU A N 1
ATOM 874 C CA . LEU A 1 106 ? -26.801 8.299 23.270 1.00 76.00 106 LEU A CA 1
ATOM 875 C C . LEU A 1 106 ? -25.497 7.517 23.074 1.00 76.00 106 LEU A C 1
ATOM 877 O O . LEU A 1 106 ? -24.877 7.600 22.013 1.00 76.00 106 LEU A O 1
ATOM 881 N N . HIS A 1 107 ? -25.126 6.717 24.070 1.00 77.88 107 HIS A N 1
ATOM 882 C CA . HIS A 1 107 ? -23.967 5.841 24.055 1.00 77.88 107 HIS A CA 1
ATOM 883 C C . HIS A 1 107 ? -24.031 4.813 22.918 1.00 77.88 107 HIS A C 1
ATOM 885 O O . HIS A 1 107 ? -23.110 4.742 22.100 1.00 77.88 107 HIS A O 1
ATOM 891 N N . GLN A 1 108 ? -25.136 4.069 22.812 1.00 79.38 108 GLN A N 1
ATOM 892 C CA . GLN A 1 108 ? -25.327 3.080 21.745 1.00 79.38 108 GLN A CA 1
ATOM 893 C C . GLN A 1 108 ? -25.273 3.725 20.353 1.00 79.38 108 GLN A C 1
ATOM 895 O O . GLN A 1 108 ? -24.640 3.197 19.436 1.00 79.38 108 GLN A O 1
ATOM 900 N N . SER A 1 109 ? -25.869 4.913 20.203 1.00 78.50 109 SER A N 1
ATOM 901 C CA . SER A 1 109 ? -25.803 5.675 18.951 1.00 78.50 109 SER A CA 1
ATOM 902 C C . SER A 1 109 ? 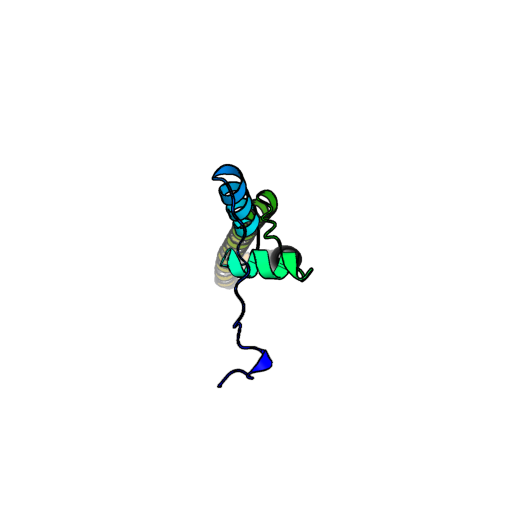-24.369 6.104 18.607 1.00 78.50 109 SER A C 1
ATOM 904 O O . SER A 1 109 ? -23.951 6.000 17.452 1.00 78.50 109 SER A O 1
ATOM 906 N N . PHE A 1 110 ? -23.584 6.543 19.596 1.00 82.81 110 PHE A N 1
ATOM 907 C CA . PHE A 1 110 ? -22.194 6.957 19.392 1.00 82.81 110 PHE A CA 1
ATOM 908 C C . PHE A 1 110 ? -21.275 5.788 19.005 1.00 82.81 110 PHE A C 1
ATOM 910 O O . PHE A 1 110 ? -20.496 5.919 18.054 1.00 82.81 110 PHE A O 1
ATOM 917 N N . ILE A 1 111 ? -21.394 4.636 19.681 1.00 81.56 111 ILE A N 1
ATOM 918 C CA . ILE A 1 111 ? -20.647 3.422 19.311 1.00 81.56 111 ILE A CA 1
ATOM 919 C C . ILE A 1 111 ? -20.998 3.011 17.886 1.00 81.56 111 ILE A C 1
ATOM 921 O O . ILE A 1 111 ? -20.102 2.893 17.051 1.00 81.56 111 ILE A O 1
ATOM 925 N N . SER A 1 112 ? -22.293 2.900 17.575 1.00 82.56 112 SER A N 1
ATOM 926 C CA . SER A 1 112 ? -22.749 2.506 16.240 1.00 82.56 112 SER A CA 1
ATOM 927 C C . SER A 1 112 ? -22.195 3.426 15.146 1.00 82.56 112 SER A C 1
ATOM 929 O O . SER A 1 112 ? -21.770 2.965 14.085 1.00 82.56 112 SER A O 1
ATOM 931 N N . LYS A 1 113 ? -22.139 4.741 15.398 1.00 83.06 113 LYS A N 1
ATOM 932 C CA . LYS A 1 113 ? -21.557 5.704 14.453 1.00 83.06 113 LYS A CA 1
ATOM 933 C C . LYS A 1 113 ? -20.045 5.560 14.315 1.00 83.06 113 LYS A C 1
ATOM 935 O O . LYS A 1 113 ? -19.540 5.625 13.197 1.00 83.06 113 LYS A O 1
ATOM 940 N N . THR A 1 114 ? -19.333 5.320 15.409 1.00 85.19 114 THR A N 1
ATOM 941 C CA . THR A 1 114 ? -17.877 5.107 15.384 1.00 85.19 114 THR A CA 1
ATOM 942 C C . THR A 1 114 ? -17.517 3.827 14.624 1.00 85.19 114 THR A C 1
ATOM 944 O O . THR A 1 114 ? -16.605 3.833 13.796 1.00 85.19 114 THR A O 1
ATOM 947 N N . GLU A 1 115 ? -18.277 2.750 14.828 1.00 85.94 115 GLU A N 1
ATOM 948 C CA . GLU A 1 115 ? -18.130 1.493 14.087 1.00 85.94 115 GLU A CA 1
ATOM 949 C C . GLU A 1 115 ? -18.413 1.674 12.591 1.00 85.94 115 GLU A C 1
ATOM 951 O O . GLU A 1 115 ? -17.639 1.196 11.760 1.00 85.94 115 GLU A O 1
ATOM 956 N N . GLN A 1 116 ? -19.462 2.426 12.230 1.00 86.38 116 GLN A N 1
ATOM 957 C CA . GLN A 1 116 ? -19.759 2.769 10.832 1.00 86.38 116 GLN A CA 1
ATOM 958 C C . GLN A 1 116 ? -18.599 3.520 10.167 1.00 86.38 116 GLN A C 1
ATOM 960 O O . GLN A 1 116 ? -18.244 3.210 9.028 1.00 86.38 116 GLN A O 1
ATOM 965 N N . ILE A 1 117 ? -17.989 4.482 10.866 1.00 86.81 117 ILE A N 1
ATOM 966 C CA . ILE A 1 117 ? -16.835 5.226 10.344 1.00 86.81 117 ILE A CA 1
ATOM 967 C C . ILE A 1 117 ? -15.642 4.283 10.161 1.00 86.81 117 ILE A C 1
ATOM 969 O O . ILE A 1 117 ? -15.036 4.276 9.093 1.00 86.81 117 ILE A O 1
ATOM 973 N N . ASN A 1 118 ? -15.333 3.440 11.150 1.00 86.19 118 ASN A N 1
ATOM 974 C CA . ASN A 1 118 ? -14.234 2.475 11.053 1.00 86.19 118 ASN A CA 1
ATOM 975 C C . ASN A 1 118 ? -14.437 1.505 9.876 1.00 86.19 118 ASN A C 1
ATOM 977 O O . ASN A 1 118 ? -13.520 1.279 9.086 1.00 86.19 118 ASN A O 1
ATOM 981 N N . PHE A 1 119 ? -15.659 0.994 9.697 1.00 88.31 119 PHE A N 1
ATOM 982 C CA . PHE A 1 119 ? -16.007 0.151 8.556 1.00 88.31 119 PHE A CA 1
ATOM 983 C C . PHE A 1 119 ? -15.770 0.869 7.223 1.00 88.31 119 PHE A C 1
ATOM 985 O O . PHE A 1 119 ? -15.117 0.316 6.341 1.00 88.31 119 PHE A O 1
ATOM 992 N N . LYS A 1 120 ? -16.230 2.119 7.091 1.00 85.75 120 LYS A N 1
ATOM 993 C CA . LYS A 1 120 ? -16.041 2.919 5.871 1.00 85.75 120 LYS A CA 1
ATOM 994 C C . LYS A 1 120 ? -14.572 3.212 5.574 1.00 85.75 120 LYS A C 1
ATOM 996 O O . LYS A 1 120 ? -14.170 3.148 4.417 1.00 85.75 120 LYS A O 1
ATOM 1001 N N . VAL A 1 121 ? -13.763 3.476 6.599 1.00 84.19 121 VAL A N 1
ATOM 1002 C CA . VAL A 1 121 ? -12.311 3.664 6.447 1.00 84.19 121 VAL A CA 1
ATOM 1003 C C . VAL A 1 121 ? -11.648 2.383 5.935 1.00 84.19 121 VAL A C 1
ATOM 1005 O O . VAL A 1 121 ? -10.837 2.444 5.013 1.00 84.19 121 VAL A O 1
ATOM 1008 N N . ASN A 1 122 ? -12.024 1.217 6.471 1.00 84.19 122 ASN A N 1
ATOM 1009 C CA . ASN A 1 122 ? -11.498 -0.061 5.981 1.00 84.19 122 ASN A CA 1
ATOM 1010 C C . ASN A 1 122 ? -11.971 -0.365 4.549 1.00 84.19 122 ASN A C 1
ATOM 1012 O O . ASN A 1 122 ? -11.176 -0.818 3.736 1.00 84.19 122 ASN A O 1
ATOM 1016 N N . GLU A 1 123 ? -13.228 -0.077 4.207 1.00 85.12 123 GLU A N 1
ATOM 1017 C CA . GLU A 1 123 ? -13.749 -0.260 2.845 1.00 85.12 123 GLU A CA 1
ATOM 1018 C C . GLU A 1 123 ? -12.972 0.587 1.822 1.00 85.12 123 GLU A C 1
ATOM 1020 O O . GLU A 1 123 ? -12.578 0.081 0.771 1.00 85.12 123 GLU A O 1
ATOM 1025 N N . LEU A 1 124 ? -12.696 1.856 2.145 1.00 82.94 124 LEU A N 1
ATOM 1026 C CA . LEU A 1 124 ? -11.891 2.741 1.298 1.00 82.94 124 LEU A CA 1
ATOM 1027 C C . LEU A 1 124 ? -10.443 2.252 1.159 1.00 82.94 124 LEU A C 1
ATOM 1029 O O . LEU A 1 124 ? -9.883 2.317 0.066 1.00 82.94 124 LEU A O 1
ATOM 1033 N N . TYR A 1 125 ? -9.856 1.729 2.238 1.00 80.62 125 TYR A N 1
ATOM 1034 C CA . TYR A 1 125 ? -8.520 1.130 2.225 1.00 80.62 125 TYR A CA 1
ATOM 1035 C C . TYR A 1 125 ? -8.439 -0.082 1.279 1.00 80.62 125 TYR A C 1
ATOM 1037 O O . TYR A 1 125 ? -7.556 -0.141 0.423 1.00 80.62 125 TYR A O 1
ATOM 1045 N N . GLU A 1 126 ? -9.391 -1.013 1.375 1.00 80.88 126 GLU A N 1
ATOM 1046 C CA . GLU A 1 126 ? -9.431 -2.210 0.523 1.00 80.88 126 GLU A CA 1
ATOM 1047 C C . GLU A 1 126 ? -9.666 -1.864 -0.954 1.00 80.88 126 GLU A C 1
ATOM 1049 O O . GLU A 1 126 ? -8.991 -2.389 -1.841 1.00 80.88 126 GLU A O 1
ATOM 1054 N N . GLN A 1 127 ? -10.580 -0.929 -1.244 1.00 78.00 127 GLN A N 1
ATOM 1055 C CA . GLN A 1 127 ? -10.815 -0.455 -2.614 1.00 78.00 127 GLN A CA 1
ATOM 1056 C C . GLN A 1 127 ? -9.569 0.171 -3.243 1.00 78.00 127 GLN A C 1
ATOM 1058 O O . GLN A 1 127 ? -9.413 0.139 -4.466 1.00 78.00 127 GLN A O 1
ATOM 1063 N N . TRP A 1 128 ? -8.707 0.758 -2.419 1.00 72.00 128 TRP A N 1
ATOM 1064 C CA . TRP A 1 128 ? -7.477 1.381 -2.870 1.00 72.00 128 TRP A CA 1
ATOM 1065 C C . TRP A 1 128 ? -6.351 0.370 -3.107 1.00 72.00 128 TRP A C 1
ATOM 1067 O O . TRP A 1 128 ? -5.622 0.511 -4.079 1.00 72.00 128 TRP A O 1
ATOM 1077 N N . LEU A 1 129 ? -6.244 -0.684 -2.289 1.00 69.62 129 LEU A N 1
ATOM 1078 C CA . LEU A 1 129 ? -5.297 -1.792 -2.504 1.00 69.62 129 LEU A CA 1
ATOM 1079 C C . LEU A 1 129 ? -5.573 -2.602 -3.780 1.00 69.62 129 LEU A C 1
ATOM 1081 O O . LEU A 1 129 ? -4.659 -3.211 -4.336 1.00 69.62 129 LEU A O 1
ATOM 1085 N N . LEU A 1 130 ? -6.834 -2.654 -4.213 1.00 61.97 130 LEU A N 1
ATOM 1086 C CA . LEU A 1 130 ? -7.267 -3.388 -5.407 1.00 61.97 130 LEU A CA 1
ATOM 1087 C C . LEU A 1 130 ? -7.076 -2.602 -6.720 1.00 61.97 130 LEU A C 1
ATOM 1089 O O . LEU A 1 130 ? -7.367 -3.149 -7.788 1.00 61.97 130 LEU A O 1
ATOM 1093 N N . LYS A 1 131 ? -6.619 -1.345 -6.655 1.00 55.53 131 LYS A N 1
ATOM 1094 C CA . LYS A 1 131 ? -6.319 -0.487 -7.813 1.00 55.53 131 LYS A CA 1
ATOM 1095 C C . LYS A 1 131 ? -4.818 -0.345 -8.036 1.00 55.53 131 LYS A C 1
ATOM 1097 O O . LYS A 1 131 ? -4.439 -0.273 -9.226 1.00 55.53 131 LYS A O 1
#

Foldseek 3Di:
DDDDPVPDDPDDDDDDDDPVRVVVLVVQCVQWPDPDSVVVVVCVVVVHDTHGDDDDVVLVVVLVVLVVVLVVLVVVLVVLVVVLVVLVVCCVPVVCVVVNVVVVVVSVVVNVVSVVVSVVSVVVNVVSVVD

pLDDT: mean 81.33, std 8.89, range [53.28, 95.56]